Protein AF-A9ZPZ3-F1 (afdb_monomer_lite)

Structure (mmCIF, N/CA/C/O backbone):
data_AF-A9ZPZ3-F1
#
_entry.id   AF-A9ZPZ3-F1
#
loop_
_atom_site.group_PDB
_atom_site.id
_atom_site.type_symbol
_atom_site.label_atom_id
_atom_site.label_alt_id
_atom_site.label_comp_id
_atom_site.label_asym_id
_atom_site.label_entity_id
_atom_site.label_seq_id
_atom_site.pdbx_PDB_ins_code
_atom_site.Cartn_x
_atom_site.Cartn_y
_atom_site.Cartn_z
_atom_site.occupancy
_atom_site.B_iso_or_equiv
_atom_site.auth_seq_id
_atom_site.auth_comp_id
_atom_site.auth_asym_id
_atom_site.auth_atom_id
_atom_site.pdbx_PDB_model_num
ATOM 1 N N . ILE A 1 1 ? -13.870 0.183 -1.565 1.00 97.56 1 ILE A N 1
ATOM 2 C CA . ILE A 1 1 ? -14.066 -1.292 -1.521 1.00 97.56 1 ILE A CA 1
ATOM 3 C C . ILE A 1 1 ? -12.756 -2.084 -1.425 1.00 97.56 1 ILE A C 1
ATOM 5 O O . ILE A 1 1 ? -12.436 -2.480 -0.313 1.00 97.56 1 ILE A O 1
ATOM 9 N N . ILE A 1 2 ? -11.985 -2.316 -2.507 1.00 98.50 2 ILE A N 1
ATOM 10 C CA . ILE A 1 2 ? -10.788 -3.204 -2.475 1.00 98.50 2 ILE A CA 1
ATOM 11 C C . ILE A 1 2 ? -9.806 -2.801 -1.366 1.00 98.50 2 ILE A C 1
ATOM 13 O O . ILE A 1 2 ? -9.422 -3.634 -0.553 1.00 98.50 2 ILE A O 1
ATOM 17 N N . PHE A 1 3 ? -9.486 -1.509 -1.267 1.00 98.69 3 PHE A N 1
ATOM 18 C CA . PHE A 1 3 ? -8.629 -0.983 -0.203 1.00 98.69 3 PHE A CA 1
ATOM 19 C C . PHE A 1 3 ? -9.148 -1.323 1.205 1.00 98.69 3 PHE A C 1
ATOM 21 O O . PHE A 1 3 ? -8.392 -1.760 2.064 1.00 98.69 3 PHE A O 1
ATOM 28 N N . GLY A 1 4 ? -10.463 -1.228 1.424 1.00 98.62 4 GLY A N 1
ATOM 29 C CA . GLY A 1 4 ? -11.080 -1.619 2.690 1.00 98.62 4 GLY A CA 1
ATOM 30 C C . GLY A 1 4 ? -10.950 -3.113 2.987 1.00 98.62 4 GLY A C 1
ATOM 31 O O . GLY A 1 4 ? -10.736 -3.480 4.137 1.00 98.62 4 GLY A O 1
ATOM 32 N N . HIS A 1 5 ? -11.004 -3.985 1.974 1.00 98.75 5 HIS A N 1
ATOM 33 C CA . HIS A 1 5 ? -10.684 -5.404 2.172 1.00 98.75 5 HIS A CA 1
ATOM 34 C C . HIS A 1 5 ? -9.235 -5.601 2.623 1.00 98.75 5 HIS A C 1
ATOM 36 O O . HIS A 1 5 ? -9.007 -6.394 3.533 1.00 98.75 5 HIS A O 1
ATOM 42 N N . VAL A 1 6 ? -8.276 -4.866 2.053 1.00 98.69 6 VAL A N 1
ATOM 43 C CA . VAL A 1 6 ? -6.865 -4.924 2.475 1.00 98.69 6 VAL A CA 1
ATOM 44 C C . VAL A 1 6 ? -6.714 -4.481 3.930 1.00 98.69 6 VAL A C 1
ATOM 46 O O . VAL A 1 6 ? -6.133 -5.215 4.725 1.00 98.69 6 VAL A O 1
ATOM 49 N N . VAL A 1 7 ? -7.306 -3.342 4.307 1.00 98.75 7 VAL A N 1
ATOM 50 C CA . VAL A 1 7 ? -7.283 -2.838 5.692 1.00 98.75 7 VAL A CA 1
ATOM 51 C C . VAL A 1 7 ? -7.852 -3.876 6.660 1.00 98.75 7 VAL A C 1
ATOM 53 O O . VAL A 1 7 ? -7.199 -4.232 7.637 1.00 98.75 7 VAL A O 1
ATOM 56 N N . ARG A 1 8 ? -9.038 -4.423 6.372 1.00 98.69 8 ARG A N 1
ATOM 57 C CA . ARG A 1 8 ? -9.674 -5.434 7.232 1.00 98.69 8 ARG A CA 1
ATOM 58 C C . ARG A 1 8 ? -8.895 -6.744 7.296 1.00 98.69 8 ARG A C 1
ATOM 60 O O . ARG A 1 8 ? -8.927 -7.402 8.324 1.00 98.69 8 ARG A O 1
ATOM 67 N N . THR A 1 9 ? -8.202 -7.117 6.222 1.00 98.38 9 THR A N 1
ATOM 68 C CA . THR A 1 9 ? -7.380 -8.336 6.185 1.00 98.38 9 THR A CA 1
ATOM 69 C C . THR A 1 9 ? -6.110 -8.169 7.012 1.00 98.38 9 THR A C 1
ATOM 71 O O . THR A 1 9 ? -5.758 -9.070 7.765 1.00 98.38 9 THR A O 1
ATOM 74 N N . TYR A 1 10 ? -5.445 -7.014 6.925 1.00 98.69 10 TYR A N 1
ATOM 75 C CA . TYR A 1 10 ? -4.275 -6.720 7.755 1.00 98.69 10 TYR A CA 1
ATOM 76 C C . TYR A 1 10 ? -4.646 -6.674 9.248 1.00 98.69 10 TYR A C 1
ATOM 78 O O . TYR A 1 10 ? -3.943 -7.226 10.087 1.00 98.69 10 TYR A O 1
ATOM 86 N N . PHE A 1 11 ? -5.792 -6.070 9.576 1.00 98.62 11 PHE A N 1
ATOM 87 C CA . PHE A 1 11 ? -6.311 -5.950 10.942 1.00 98.62 11 PHE A CA 1
ATOM 88 C C . PHE A 1 11 ? -7.370 -7.011 11.282 1.00 98.62 11 PHE A C 1
ATOM 90 O O . PHE A 1 11 ? -8.333 -6.713 11.993 1.00 98.62 11 PHE A O 1
ATOM 97 N N . ALA A 1 12 ? -7.215 -8.238 10.772 1.00 98.31 12 ALA A N 1
ATOM 98 C CA . ALA A 1 12 ? -8.238 -9.282 10.868 1.00 98.31 12 ALA A CA 1
ATOM 99 C C . ALA A 1 12 ? -8.717 -9.527 12.306 1.00 98.31 12 ALA A C 1
ATOM 101 O O . ALA A 1 12 ? -9.921 -9.580 12.535 1.00 98.31 12 ALA A O 1
ATOM 102 N N . ASP A 1 13 ? -7.806 -9.585 13.281 1.00 98.12 13 ASP A N 1
ATOM 103 C CA . ASP A 1 13 ? -8.157 -9.827 14.687 1.00 98.12 13 ASP A CA 1
ATOM 104 C C . ASP A 1 13 ? -8.948 -8.666 15.311 1.00 98.12 13 ASP A C 1
ATOM 106 O O . ASP A 1 13 ? -9.874 -8.881 16.097 1.00 98.12 13 ASP A O 1
ATOM 110 N N . VAL A 1 14 ? -8.638 -7.424 14.923 1.00 98.56 14 VAL A N 1
ATOM 111 C CA . VAL A 1 14 ? -9.370 -6.234 15.384 1.00 98.56 14 VAL A CA 1
ATOM 112 C C . VAL A 1 14 ? -10.787 -6.249 14.818 1.00 98.56 14 VAL A C 1
ATOM 114 O O . VAL A 1 14 ? -11.752 -6.075 15.559 1.00 98.56 14 VAL A O 1
ATOM 117 N N . PHE A 1 15 ? -10.937 -6.526 13.521 1.00 98.56 15 PHE A N 1
ATOM 118 C CA . PHE A 1 15 ? -12.254 -6.641 12.891 1.00 98.56 15 PHE A CA 1
ATOM 119 C C . PHE A 1 15 ? -13.014 -7.903 13.321 1.00 98.56 15 PHE A C 1
ATOM 121 O O . PHE A 1 15 ? -14.239 -7.889 13.319 1.00 98.56 15 PHE A O 1
ATOM 128 N N . ALA A 1 16 ? -12.340 -8.968 13.752 1.00 98.38 16 ALA A N 1
ATOM 129 C CA . ALA A 1 16 ? -12.998 -10.129 14.345 1.00 98.38 16 ALA A CA 1
ATOM 130 C C . ALA A 1 16 ? -13.611 -9.796 15.714 1.00 98.38 16 ALA A C 1
ATOM 132 O O . ALA A 1 16 ? -14.688 -10.292 16.039 1.00 98.38 16 ALA A O 1
ATOM 133 N N . LYS A 1 17 ? -12.949 -8.942 16.507 1.00 98.50 17 LYS A N 1
ATOM 134 C CA . LYS A 1 17 ? -13.425 -8.542 17.838 1.00 98.50 17 LYS A CA 1
ATOM 135 C C . LYS A 1 17 ? -14.439 -7.390 17.804 1.00 98.50 17 LYS A C 1
ATOM 137 O O . LYS A 1 17 ? -15.404 -7.430 18.559 1.00 98.50 17 LYS A O 1
ATOM 142 N N . TYR A 1 18 ? -14.234 -6.388 16.948 1.00 98.50 18 TYR A N 1
ATOM 143 C CA . TYR A 1 18 ? -15.014 -5.137 16.935 1.00 98.50 18 TYR A CA 1
ATOM 144 C C . TYR A 1 18 ? -15.709 -4.848 15.595 1.00 98.50 18 TYR A C 1
ATOM 146 O O . TYR A 1 18 ? -16.215 -3.748 15.385 1.00 98.50 18 TYR A O 1
ATOM 154 N N . GLY A 1 19 ? -15.717 -5.798 14.657 1.00 97.50 19 GLY A N 1
ATOM 155 C CA . GLY A 1 19 ? -16.155 -5.566 13.277 1.00 97.50 19 GLY A CA 1
ATOM 156 C C . GLY A 1 19 ? -17.575 -5.028 13.153 1.00 97.50 19 GLY A C 1
ATOM 157 O O . GLY A 1 19 ? -17.782 -4.076 12.407 1.00 97.50 19 GLY A O 1
ATOM 158 N N . ASP A 1 20 ? -18.529 -5.580 13.903 1.00 97.88 20 ASP A N 1
ATOM 159 C CA . ASP A 1 20 ? -19.930 -5.143 13.850 1.00 97.88 20 ASP A CA 1
ATOM 160 C C . ASP A 1 20 ? -20.089 -3.677 14.280 1.00 97.88 20 ASP A C 1
ATOM 162 O O . ASP A 1 20 ? -20.787 -2.906 13.618 1.00 97.88 20 ASP A O 1
ATOM 166 N N . GLU A 1 21 ? -19.402 -3.273 15.351 1.00 98.00 21 GLU A N 1
ATOM 167 C CA . GLU A 1 21 ? -19.396 -1.897 15.854 1.00 98.00 21 GLU A CA 1
ATOM 168 C C . GLU A 1 21 ? -18.711 -0.946 14.865 1.00 98.00 21 GLU A C 1
ATOM 170 O O . GLU A 1 21 ? -19.291 0.068 14.471 1.00 98.00 21 GLU A O 1
ATOM 175 N N . LEU A 1 22 ? -17.518 -1.311 14.385 1.00 98.44 22 LEU A N 1
ATOM 176 C CA . LEU A 1 22 ? -16.758 -0.523 13.414 1.00 98.44 22 LEU A CA 1
ATOM 177 C C . LEU A 1 22 ? -17.532 -0.329 12.106 1.00 98.44 22 LEU A C 1
ATOM 179 O O . LEU A 1 22 ? -17.625 0.788 11.600 1.00 98.44 22 LEU A O 1
ATOM 183 N N . ILE A 1 23 ? -18.124 -1.392 11.557 1.00 97.31 23 ILE A N 1
ATOM 184 C CA . ILE A 1 23 ? -18.894 -1.333 10.308 1.00 97.31 23 ILE A CA 1
ATOM 185 C C . ILE A 1 23 ? -20.172 -0.515 10.503 1.00 97.31 23 ILE A C 1
ATOM 187 O O . ILE A 1 23 ? -20.483 0.315 9.648 1.00 97.31 23 ILE A O 1
ATOM 191 N N . SER A 1 24 ? -20.877 -0.689 11.625 1.00 97.44 24 SER A N 1
ATOM 192 C CA . SER A 1 24 ? -22.075 0.101 11.947 1.00 97.44 24 SER A CA 1
ATOM 193 C C . SER A 1 24 ? -21.763 1.592 12.093 1.00 97.44 24 SER A C 1
ATOM 195 O O . SER A 1 24 ? -22.576 2.432 11.711 1.00 97.44 24 SER A O 1
ATOM 197 N N . ALA A 1 25 ? -20.563 1.930 12.572 1.00 97.56 25 ALA A N 1
ATOM 198 C CA . ALA A 1 25 ? -20.053 3.297 12.644 1.00 97.56 25 ALA A CA 1
ATOM 199 C C . ALA A 1 25 ? -19.499 3.832 11.303 1.00 97.56 25 ALA A C 1
ATOM 201 O O . ALA A 1 25 ? -19.036 4.970 11.235 1.00 97.56 25 ALA A O 1
ATOM 202 N N . GLY A 1 26 ? -19.523 3.034 10.228 1.00 97.62 26 GLY A N 1
ATOM 203 C CA . GLY A 1 26 ? -18.962 3.392 8.920 1.00 97.62 26 GLY A CA 1
ATOM 204 C C . GLY A 1 26 ? -17.431 3.309 8.839 1.00 97.62 26 GLY A C 1
ATOM 205 O O . GLY A 1 26 ? -16.848 3.667 7.816 1.00 97.62 26 GLY A O 1
ATOM 206 N N . LEU A 1 27 ? -16.764 2.799 9.876 1.00 98.56 27 LEU A N 1
ATOM 207 C CA . LEU A 1 27 ? -15.309 2.646 9.995 1.00 98.56 27 LEU A CA 1
ATOM 208 C C . LEU A 1 27 ? -14.842 1.314 9.387 1.00 98.56 27 LEU A C 1
ATOM 210 O O . LEU A 1 27 ? -14.153 0.507 10.004 1.00 98.56 27 LEU A O 1
ATOM 214 N N . ASN A 1 28 ? -15.238 1.066 8.141 1.00 97.81 28 ASN A N 1
ATOM 215 C CA . ASN A 1 28 ? -15.010 -0.204 7.443 1.00 97.81 28 ASN A CA 1
ATOM 216 C C . ASN A 1 28 ? -13.633 -0.305 6.749 1.00 97.81 28 ASN A C 1
ATOM 218 O O . ASN A 1 28 ? -13.335 -1.329 6.135 1.00 97.81 28 ASN A O 1
ATOM 222 N N . GLY A 1 29 ? -12.810 0.746 6.811 1.00 98.44 29 GLY A N 1
ATOM 223 C CA . GLY A 1 29 ? -11.483 0.811 6.187 1.00 98.44 29 GLY A CA 1
ATOM 224 C C . GLY A 1 29 ? -11.464 1.238 4.721 1.00 98.44 29 GLY A C 1
ATOM 225 O O . GLY A 1 29 ? -10.387 1.403 4.158 1.00 98.44 29 GLY A O 1
ATOM 226 N N . GLU A 1 30 ? -12.612 1.471 4.081 1.00 98.62 30 GLU A N 1
ATOM 227 C CA . GLU A 1 30 ? -12.644 1.926 2.683 1.00 98.62 30 GLU A CA 1
ATOM 228 C C . GLU A 1 30 ? -12.106 3.345 2.490 1.00 98.62 30 GLU A C 1
ATOM 230 O O . GLU A 1 30 ? -11.581 3.643 1.422 1.00 98.62 30 GLU A O 1
ATOM 235 N N . ASN A 1 31 ? -12.172 4.169 3.538 1.00 98.50 31 ASN A N 1
ATOM 236 C CA . ASN A 1 31 ? -11.574 5.507 3.595 1.00 98.50 31 ASN A CA 1
ATOM 237 C C . ASN A 1 31 ? -10.192 5.509 4.282 1.00 98.50 31 ASN A C 1
ATOM 239 O O . ASN A 1 31 ? -9.655 6.569 4.592 1.00 98.50 31 ASN A O 1
ATOM 243 N N . GLY A 1 32 ? -9.627 4.324 4.526 1.00 98.56 32 GLY A N 1
ATOM 244 C CA . GLY A 1 32 ? -8.316 4.123 5.134 1.00 98.56 32 GLY A CA 1
ATOM 245 C C . GLY A 1 32 ? -8.275 4.133 6.660 1.00 98.56 32 GLY A C 1
ATOM 246 O O . GLY A 1 32 ? -9.236 4.492 7.346 1.00 98.56 32 GLY A O 1
ATOM 247 N N . LEU A 1 33 ? -7.135 3.683 7.190 1.00 98.75 33 LEU A N 1
ATOM 248 C CA . LEU A 1 33 ? -6.865 3.570 8.623 1.00 98.75 33 LEU A CA 1
ATOM 249 C C . LEU A 1 33 ? -6.933 4.932 9.317 1.00 98.75 33 LEU A C 1
ATOM 251 O O . LEU A 1 33 ? -7.445 5.005 10.428 1.00 98.75 33 LEU A O 1
ATOM 255 N N . GLY A 1 34 ? -6.502 6.015 8.659 1.00 98.25 34 GLY A N 1
ATOM 256 C CA . GLY A 1 34 ? -6.592 7.362 9.228 1.00 98.25 34 GLY A CA 1
ATOM 257 C C . GLY A 1 34 ? -8.036 7.745 9.569 1.00 98.25 34 GLY A C 1
ATOM 258 O O . GLY A 1 34 ? -8.305 8.216 10.672 1.00 98.25 34 GLY A O 1
ATOM 259 N N . SER A 1 35 ? -8.978 7.441 8.668 1.00 98.31 35 SER A N 1
ATOM 260 C CA . SER A 1 35 ? -10.409 7.677 8.896 1.00 98.31 35 SER A CA 1
ATOM 261 C C . SER A 1 35 ? -10.983 6.795 10.008 1.00 98.31 35 SER A C 1
ATOM 263 O O . SER A 1 35 ? -11.829 7.270 10.766 1.00 98.31 35 SER A O 1
ATOM 265 N N . ILE A 1 36 ? -10.520 5.542 10.136 1.00 98.62 36 ILE A N 1
ATOM 266 C CA . ILE A 1 36 ? -10.892 4.681 11.269 1.00 98.62 36 ILE A CA 1
ATOM 267 C C . ILE A 1 36 ? -10.435 5.336 12.573 1.00 98.62 36 ILE A C 1
ATOM 269 O O . ILE A 1 36 ? -11.269 5.596 13.435 1.00 98.62 36 ILE A O 1
ATOM 273 N N . LEU A 1 37 ? -9.139 5.640 12.694 1.00 98.25 37 LEU A N 1
ATOM 274 C CA . LEU A 1 37 ? -8.531 6.168 13.917 1.00 98.25 37 LEU A CA 1
ATOM 275 C C . LEU A 1 37 ? -9.151 7.501 14.354 1.00 98.25 37 LEU A C 1
ATOM 277 O O . LEU A 1 37 ? -9.400 7.697 15.540 1.00 98.25 37 LEU A O 1
ATOM 281 N N . GLU A 1 38 ? -9.453 8.398 13.414 1.00 97.94 38 GLU A N 1
ATOM 282 C CA . GLU A 1 38 ? -10.169 9.645 13.710 1.00 97.94 38 GLU A CA 1
ATOM 283 C C . GLU A 1 38 ? -11.603 9.380 14.198 1.00 97.94 38 GLU A C 1
ATOM 285 O O . GLU A 1 38 ? -12.088 10.033 15.128 1.00 97.94 38 GLU A O 1
ATOM 290 N N . GLY A 1 39 ? -12.280 8.404 13.587 1.00 98.06 39 GLY A N 1
ATOM 291 C CA . GLY A 1 39 ? -13.644 8.009 13.921 1.00 98.06 39 GLY A CA 1
ATOM 292 C C . GLY A 1 39 ? -13.798 7.378 15.304 1.00 98.06 39 GLY A C 1
ATOM 293 O O . GLY A 1 39 ? -14.865 7.523 15.903 1.00 98.06 39 GLY A O 1
ATOM 294 N N . LEU A 1 40 ? -12.746 6.750 15.844 1.00 98.06 40 LEU A N 1
ATOM 295 C CA . LEU A 1 40 ? -12.771 6.115 17.170 1.00 98.06 40 LEU A CA 1
ATOM 296 C C . LEU A 1 40 ? -13.091 7.098 18.301 1.00 98.06 40 LEU A C 1
ATOM 298 O O . LEU A 1 40 ? -13.697 6.699 19.288 1.00 98.06 40 LEU A O 1
ATOM 302 N N . ASN A 1 41 ? -12.796 8.391 18.134 1.00 96.44 41 ASN A N 1
ATOM 303 C CA . ASN A 1 41 ? -13.140 9.435 19.111 1.00 96.44 41 ASN A CA 1
ATOM 304 C C . ASN A 1 41 ? -14.655 9.585 19.355 1.00 96.44 41 ASN A C 1
ATOM 306 O O . ASN A 1 41 ? -15.068 10.320 20.250 1.00 96.44 41 ASN A O 1
ATOM 310 N N . LYS A 1 42 ? -15.489 8.951 18.523 1.00 95.62 42 LYS A N 1
ATOM 311 C CA . LYS A 1 42 ? -16.955 8.972 18.613 1.00 95.62 42 LYS A CA 1
ATOM 312 C C . LYS A 1 42 ? -17.538 7.687 19.213 1.00 95.62 42 LYS A C 1
ATOM 314 O O . LYS A 1 42 ? -18.759 7.590 19.293 1.00 95.62 42 LYS A O 1
ATOM 319 N N . LEU A 1 43 ? -16.699 6.717 19.583 1.00 96.62 43 LEU A N 1
ATOM 320 C CA . LEU A 1 43 ? -17.103 5.449 20.192 1.00 96.62 43 LEU A CA 1
ATOM 321 C C . LEU A 1 43 ? -16.735 5.438 21.677 1.00 96.62 43 LEU A C 1
ATOM 323 O O . LEU A 1 43 ? -15.652 5.888 22.053 1.00 96.62 43 LEU A O 1
ATOM 327 N N . ASP A 1 44 ? -17.606 4.876 22.514 1.00 96.81 44 ASP A N 1
ATOM 328 C CA . ASP A 1 44 ? -17.402 4.837 23.970 1.00 96.81 44 ASP A CA 1
ATOM 329 C C . ASP A 1 44 ? -16.162 4.010 24.367 1.00 96.81 44 ASP A C 1
ATOM 331 O O . ASP A 1 44 ? -15.483 4.320 25.345 1.00 96.81 44 ASP A O 1
ATOM 335 N N . ASN A 1 45 ? -15.833 2.977 23.588 1.00 97.25 45 ASN A N 1
ATOM 336 C CA . ASN A 1 45 ? -14.661 2.107 23.747 1.00 97.25 45 ASN A CA 1
ATOM 337 C C . ASN A 1 45 ? -13.516 2.458 22.770 1.00 97.25 45 ASN A C 1
ATOM 339 O O . ASN A 1 45 ? -12.625 1.635 22.542 1.00 97.25 45 ASN A O 1
ATOM 343 N N . GLY A 1 46 ? -13.512 3.668 22.196 1.00 97.88 46 GLY A N 1
ATOM 344 C CA . GLY A 1 46 ? -12.567 4.073 21.150 1.00 97.88 46 GLY A CA 1
ATOM 345 C C . GLY A 1 46 ? -11.090 3.884 21.514 1.00 97.88 46 GLY A C 1
ATOM 346 O O . GLY A 1 46 ? -10.316 3.406 20.688 1.00 97.88 46 GLY A O 1
ATOM 347 N N . GLU A 1 47 ? -10.700 4.178 22.758 1.00 98.31 47 GLU A N 1
ATOM 348 C CA . GLU A 1 47 ? -9.321 3.982 23.239 1.00 98.31 47 GLU A CA 1
ATOM 349 C C . GLU A 1 47 ? -8.914 2.498 23.304 1.00 98.31 47 GLU A C 1
ATOM 351 O O . GLU A 1 47 ? -7.777 2.154 22.981 1.00 98.31 47 GLU A O 1
ATOM 356 N N . GLU A 1 48 ? -9.838 1.596 23.659 1.00 98.31 48 GLU A N 1
ATOM 357 C CA . GLU A 1 48 ? -9.582 0.148 23.646 1.00 98.31 48 GLU A CA 1
ATOM 358 C C . GLU A 1 48 ? -9.344 -0.341 22.212 1.00 98.31 48 GLU A C 1
ATOM 360 O O . GLU A 1 48 ? -8.377 -1.058 21.939 1.00 98.31 48 GLU A O 1
ATOM 365 N N . ILE A 1 49 ? -10.203 0.082 21.281 1.00 98.44 49 ILE A N 1
ATOM 366 C CA . ILE A 1 49 ? -10.097 -0.291 19.867 1.00 98.44 49 ILE A CA 1
ATOM 367 C C . ILE A 1 49 ? -8.811 0.279 19.260 1.00 98.44 49 ILE A C 1
ATOM 369 O O . ILE A 1 49 ? -8.112 -0.412 18.517 1.00 98.44 49 ILE A O 1
ATOM 373 N N . LYS A 1 50 ? -8.458 1.521 19.600 1.00 98.38 50 LYS A N 1
ATOM 374 C CA . LYS A 1 50 ? -7.219 2.159 19.150 1.00 98.38 50 LYS A CA 1
ATOM 375 C C . LYS A 1 50 ? -5.994 1.369 19.605 1.00 98.38 50 LYS A C 1
ATOM 377 O O . LYS A 1 50 ? -5.139 1.059 18.777 1.00 98.38 50 LYS A O 1
ATOM 382 N N . ALA A 1 51 ? -5.948 0.967 20.875 1.00 98.44 51 ALA A N 1
ATOM 383 C CA . ALA A 1 51 ? -4.878 0.121 21.396 1.00 98.44 51 ALA A CA 1
ATOM 384 C C . ALA A 1 51 ? -4.807 -1.239 20.674 1.00 98.44 51 ALA A C 1
ATOM 386 O O . ALA A 1 51 ? -3.716 -1.761 20.441 1.00 98.44 51 ALA A O 1
ATOM 387 N N . ALA A 1 52 ? -5.948 -1.802 20.259 1.00 98.56 52 ALA A N 1
ATOM 388 C CA . ALA A 1 52 ? -5.974 -3.024 19.456 1.00 98.56 52 ALA A CA 1
ATOM 389 C C . ALA A 1 52 ? -5.353 -2.822 18.058 1.00 98.56 52 ALA A C 1
ATOM 391 O O . ALA A 1 52 ? -4.572 -3.666 17.615 1.00 98.56 52 ALA A O 1
ATOM 392 N N . PHE A 1 53 ? -5.628 -1.697 17.384 1.00 98.56 53 PHE A N 1
ATOM 393 C CA . PHE A 1 53 ? -4.970 -1.345 16.116 1.00 98.56 53 PHE A CA 1
ATOM 394 C C . PHE A 1 53 ? -3.459 -1.133 16.282 1.00 98.56 53 PHE A C 1
ATOM 396 O O . PHE A 1 53 ? -2.681 -1.640 15.474 1.00 98.56 53 PHE A O 1
ATOM 403 N N . GLU A 1 54 ? -3.029 -0.431 17.331 1.00 97.38 54 GLU A N 1
ATOM 404 C CA . GLU A 1 54 ? -1.606 -0.220 17.637 1.00 97.38 54 GLU A CA 1
ATOM 405 C C . GLU A 1 54 ? -0.886 -1.547 17.921 1.00 97.38 54 GLU A C 1
ATOM 407 O O . GLU A 1 54 ? 0.195 -1.799 17.384 1.00 97.38 54 GLU A O 1
ATOM 412 N N . SER A 1 55 ? -1.510 -2.444 18.691 1.00 97.88 55 SER A N 1
ATOM 413 C CA . SER A 1 55 ? -0.970 -3.782 18.947 1.00 97.88 55 SER A CA 1
ATOM 414 C C . SER A 1 55 ? -0.881 -4.620 17.672 1.00 97.88 55 SER A C 1
ATOM 416 O O . SER A 1 55 ? 0.086 -5.360 17.501 1.00 97.88 55 SER A O 1
ATOM 418 N N . ALA A 1 56 ? -1.861 -4.517 16.773 1.00 97.69 56 ALA A N 1
ATOM 419 C CA . ALA A 1 56 ? -1.838 -5.227 15.499 1.00 97.69 56 ALA A CA 1
ATOM 420 C C . ALA A 1 56 ? -0.755 -4.678 14.554 1.00 97.69 56 ALA A C 1
ATOM 422 O O . ALA A 1 56 ? -0.096 -5.454 13.868 1.00 97.69 56 ALA A O 1
ATOM 423 N N . LEU A 1 57 ? -0.503 -3.364 14.554 1.00 96.56 57 LEU A N 1
ATOM 424 C CA . LEU A 1 57 ? 0.634 -2.773 13.839 1.00 96.56 57 LEU A CA 1
ATOM 425 C C . LEU A 1 57 ? 1.977 -3.266 14.389 1.00 96.56 57 LEU A C 1
ATOM 427 O O . LEU A 1 57 ? 2.888 -3.527 13.611 1.00 96.56 57 LEU A O 1
ATOM 431 N N . ALA A 1 58 ? 2.101 -3.404 15.710 1.00 95.44 58 ALA A N 1
ATOM 432 C CA . ALA A 1 58 ? 3.326 -3.886 16.344 1.00 95.44 58 ALA A CA 1
ATOM 433 C C . ALA A 1 58 ? 3.553 -5.399 16.164 1.00 95.44 58 ALA A C 1
ATOM 435 O O . ALA A 1 58 ? 4.702 -5.839 16.146 1.00 95.44 58 ALA A O 1
ATOM 436 N N . GLY A 1 59 ? 2.478 -6.189 16.070 1.00 94.81 59 GLY A N 1
ATOM 437 C CA . GLY A 1 59 ? 2.533 -7.649 15.928 1.00 94.81 59 GLY A CA 1
ATOM 438 C C . GLY A 1 59 ? 2.466 -8.171 14.488 1.00 94.81 59 GLY A C 1
ATOM 439 O O . GLY A 1 59 ? 2.773 -9.339 14.259 1.00 94.81 59 GLY A O 1
ATOM 440 N N . GLY A 1 60 ? 2.039 -7.340 13.536 1.00 94.88 60 GLY A N 1
ATOM 441 C CA . GLY A 1 60 ? 1.934 -7.675 12.115 1.00 94.88 60 GLY A CA 1
ATOM 442 C C . GLY A 1 60 ? 3.244 -7.494 11.337 1.00 94.88 60 GLY A C 1
ATOM 443 O O . GLY A 1 60 ? 4.250 -7.054 11.897 1.00 94.88 60 GLY A O 1
ATOM 444 N N . PRO A 1 61 ? 3.256 -7.834 10.033 1.00 97.69 61 PRO A N 1
ATOM 445 C CA . PRO A 1 61 ? 4.395 -7.540 9.169 1.00 97.69 61 PRO A CA 1
ATOM 446 C C . PRO A 1 61 ? 4.571 -6.027 9.004 1.00 97.69 61 PRO A C 1
ATOM 448 O O . PRO A 1 61 ? 3.586 -5.295 8.949 1.00 97.69 61 PRO A O 1
ATOM 451 N N . ASP A 1 62 ? 5.811 -5.554 8.869 1.00 98.19 62 ASP A N 1
ATOM 452 C CA . ASP A 1 62 ? 6.061 -4.131 8.632 1.00 98.19 62 ASP A CA 1
ATOM 453 C C . ASP A 1 62 ? 5.329 -3.646 7.364 1.00 98.19 62 ASP A C 1
ATOM 455 O O . ASP A 1 62 ? 5.294 -4.321 6.332 1.00 98.19 62 ASP A O 1
ATOM 459 N N . LEU A 1 63 ? 4.736 -2.454 7.447 1.00 98.62 63 LEU A N 1
ATOM 460 C CA . LEU A 1 63 ? 4.067 -1.797 6.328 1.00 98.62 63 LEU A CA 1
ATOM 461 C C . LEU A 1 63 ? 4.991 -0.768 5.685 1.00 98.62 63 LEU A C 1
ATOM 463 O O . LEU A 1 63 ? 5.692 -0.032 6.379 1.00 98.62 63 LEU A O 1
ATOM 467 N N . ALA A 1 64 ? 4.901 -0.653 4.360 1.00 98.75 64 ALA A N 1
ATOM 468 C CA . ALA A 1 64 ? 5.496 0.466 3.647 1.00 98.75 64 ALA A CA 1
ATOM 469 C C . ALA A 1 64 ? 4.942 1.800 4.177 1.00 98.75 64 ALA A C 1
ATOM 471 O O . ALA A 1 64 ? 3.738 1.938 4.433 1.00 98.75 64 ALA A O 1
ATOM 472 N N . MET A 1 65 ? 5.823 2.782 4.327 1.00 98.62 65 MET A N 1
ATOM 473 C CA . MET A 1 65 ? 5.510 4.099 4.867 1.00 98.62 65 MET A CA 1
ATOM 474 C C . MET A 1 65 ? 5.331 5.122 3.749 1.00 98.62 65 MET A C 1
ATOM 476 O O . MET A 1 65 ? 6.114 5.183 2.805 1.00 98.62 65 MET A O 1
ATOM 480 N N . VAL A 1 66 ? 4.314 5.968 3.900 1.00 98.50 66 VAL A N 1
ATOM 481 C CA . VAL A 1 66 ? 4.137 7.200 3.117 1.00 98.50 66 VAL A CA 1
ATOM 482 C C . VAL A 1 66 ? 4.909 8.340 3.783 1.00 98.50 66 VAL A C 1
ATOM 484 O O . VAL A 1 66 ? 5.533 9.163 3.119 1.00 98.50 66 VAL A O 1
ATOM 487 N N . ASN A 1 67 ? 4.877 8.390 5.118 1.00 98.38 67 ASN A N 1
ATOM 488 C CA . ASN A 1 67 ? 5.663 9.322 5.917 1.00 98.38 67 ASN A CA 1
ATOM 489 C C . ASN A 1 67 ? 6.046 8.664 7.251 1.00 98.38 67 ASN A C 1
ATOM 491 O O . ASN A 1 67 ? 5.252 8.650 8.196 1.00 98.38 67 ASN A O 1
ATOM 495 N N . SER A 1 68 ? 7.266 8.129 7.315 1.00 97.38 68 SER A N 1
ATOM 496 C CA . SER A 1 68 ? 7.860 7.458 8.482 1.00 97.38 68 SER A CA 1
ATOM 497 C C . SER A 1 68 ? 7.837 8.353 9.730 1.00 97.38 68 SER A C 1
ATOM 499 O O . SER A 1 68 ? 7.320 7.951 10.772 1.00 97.38 68 SER A O 1
ATOM 501 N N . HIS A 1 69 ? 8.263 9.614 9.608 1.00 97.19 69 HIS A N 1
ATOM 502 C CA . HIS A 1 69 ? 8.317 10.584 10.713 1.00 97.19 69 HIS A CA 1
ATOM 503 C C . HIS A 1 69 ? 6.956 10.936 11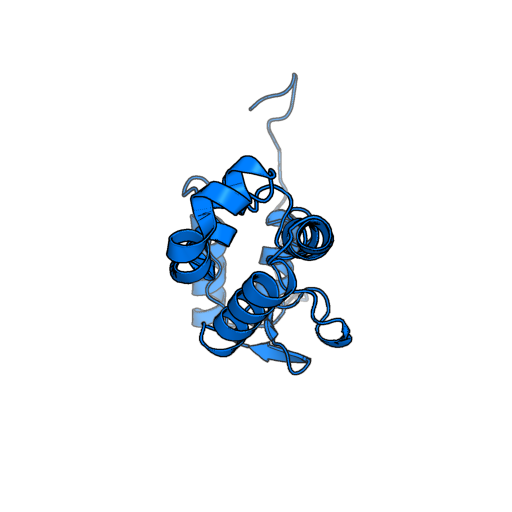.327 1.00 97.19 69 HIS A C 1
ATOM 505 O O . HIS A 1 69 ? 6.896 11.420 12.458 1.00 97.19 69 HIS A O 1
ATOM 511 N N . LYS A 1 70 ? 5.864 10.734 10.584 1.00 97.25 70 LYS A N 1
ATOM 512 C CA . LYS A 1 70 ? 4.489 10.968 11.050 1.00 97.25 70 LYS A CA 1
ATOM 513 C C . LYS A 1 70 ? 3.720 9.678 11.332 1.00 97.25 70 LYS A C 1
ATOM 515 O O . LYS A 1 70 ? 2.542 9.755 11.664 1.00 97.25 70 LYS A O 1
ATOM 520 N N . GLY A 1 71 ? 4.347 8.512 11.168 1.00 96.62 71 GLY A N 1
ATOM 521 C CA . GLY A 1 71 ? 3.674 7.220 11.301 1.00 96.62 71 GLY A CA 1
ATOM 522 C C . GLY A 1 71 ? 2.620 6.946 10.220 1.00 96.62 71 GLY A C 1
ATOM 523 O O . GLY A 1 71 ? 1.768 6.085 10.417 1.00 96.62 71 GLY A O 1
ATOM 524 N N . ILE A 1 72 ? 2.655 7.651 9.082 1.00 98.44 72 ILE A N 1
ATOM 525 C CA . ILE A 1 72 ? 1.683 7.461 7.996 1.00 98.44 72 ILE A CA 1
ATOM 526 C C . ILE A 1 72 ? 2.121 6.257 7.159 1.00 98.44 72 ILE A C 1
ATOM 528 O O . ILE A 1 72 ? 3.112 6.315 6.430 1.00 98.44 72 ILE A O 1
ATOM 532 N N . THR A 1 73 ? 1.375 5.163 7.280 1.00 98.62 73 THR A N 1
ATOM 533 C CA . THR A 1 73 ? 1.564 3.906 6.539 1.00 98.62 73 THR A CA 1
ATOM 534 C C . THR A 1 73 ? 0.800 3.905 5.211 1.00 98.62 73 THR A C 1
ATOM 536 O O . THR A 1 73 ? -0.138 4.678 5.024 1.00 98.62 73 THR A O 1
ATOM 539 N N . ASN A 1 74 ? 1.112 2.948 4.335 1.00 98.69 74 ASN A N 1
ATOM 540 C CA . ASN A 1 74 ? 0.382 2.646 3.096 1.00 98.69 74 ASN A CA 1
ATOM 541 C C . ASN A 1 74 ? -1.133 2.413 3.294 1.00 98.69 74 ASN A C 1
ATOM 543 O O . ASN A 1 74 ? -1.911 2.512 2.353 1.00 98.69 74 ASN A O 1
ATOM 547 N N . LEU A 1 75 ? -1.574 2.094 4.516 1.00 98.75 75 LEU A N 1
ATOM 548 C CA . LEU A 1 75 ? -2.984 1.839 4.819 1.00 98.75 75 LEU A CA 1
ATOM 549 C C . LEU A 1 75 ? -3.739 3.080 5.320 1.00 98.75 75 LEU A C 1
ATOM 551 O O . LEU A 1 75 ? -4.944 2.988 5.558 1.00 98.75 75 LEU A O 1
ATOM 555 N N . HIS A 1 76 ? -3.074 4.226 5.506 1.00 98.62 76 HIS A N 1
ATOM 556 C CA . HIS A 1 76 ? -3.689 5.410 6.118 1.00 98.62 76 HIS A CA 1
ATOM 557 C C . HIS A 1 76 ? -4.716 6.098 5.226 1.00 98.62 76 HIS A C 1
ATOM 559 O O . HIS A 1 76 ? -5.824 6.355 5.699 1.00 98.62 76 HIS A O 1
ATOM 565 N N . VAL A 1 77 ? -4.366 6.374 3.968 1.00 98.62 77 VAL A N 1
ATOM 566 C CA . VAL A 1 77 ? -5.234 7.065 3.010 1.00 98.62 77 VAL A CA 1
ATOM 567 C C . VAL A 1 77 ? -5.220 6.298 1.682 1.00 98.62 77 VAL A C 1
ATOM 569 O O . VAL A 1 77 ? -4.143 6.059 1.137 1.00 98.62 77 VAL A O 1
ATOM 572 N N . PRO A 1 78 ? -6.387 5.933 1.114 1.00 98.19 78 PRO A N 1
ATOM 573 C CA . PRO A 1 78 ? -6.454 5.113 -0.101 1.00 98.19 78 PRO A CA 1
ATOM 574 C C . PRO A 1 78 ? -5.769 5.714 -1.333 1.00 98.19 78 PRO A C 1
ATOM 576 O O . PRO A 1 78 ? -5.422 4.987 -2.257 1.00 98.19 78 PRO A O 1
ATOM 579 N N . SER A 1 79 ? -5.620 7.038 -1.370 1.00 98.00 79 SER A N 1
ATOM 580 C CA . SER A 1 79 ? -5.043 7.776 -2.494 1.00 98.00 79 SER A CA 1
ATOM 581 C C . SER A 1 79 ? -3.553 8.083 -2.348 1.00 98.00 79 SER A C 1
ATOM 583 O O . SER A 1 79 ? -2.993 8.679 -3.262 1.00 98.00 79 SER A O 1
ATOM 585 N N . ASP A 1 80 ? -2.913 7.738 -1.225 1.00 97.25 80 ASP A N 1
ATOM 586 C CA . ASP A 1 80 ? -1.502 8.089 -1.003 1.00 97.25 80 ASP A CA 1
ATOM 587 C C . ASP A 1 80 ? -0.551 7.258 -1.875 1.00 97.25 80 ASP A C 1
ATOM 589 O O . ASP A 1 80 ? 0.483 7.756 -2.318 1.00 97.25 80 ASP A O 1
ATOM 593 N N . VAL A 1 81 ? -0.901 5.998 -2.147 1.00 98.12 81 VAL A N 1
ATOM 594 C CA . VAL A 1 81 ? -0.084 5.074 -2.942 1.00 98.12 81 VAL A CA 1
ATOM 595 C C . VAL A 1 81 ? -0.867 4.645 -4.175 1.00 98.12 81 VAL A C 1
ATOM 597 O O . VAL A 1 81 ? -1.702 3.742 -4.134 1.00 98.12 81 VAL A O 1
ATOM 600 N N . ILE A 1 82 ? -0.596 5.328 -5.286 1.00 98.06 82 ILE A N 1
ATOM 601 C CA . ILE A 1 82 ? -1.237 5.087 -6.580 1.00 98.06 82 ILE A CA 1
ATOM 602 C C . ILE A 1 82 ? -0.292 4.259 -7.450 1.00 98.06 82 ILE A C 1
ATOM 604 O O . ILE A 1 82 ? 0.851 4.652 -7.678 1.00 98.06 82 ILE A O 1
ATOM 608 N N . ILE A 1 83 ? -0.779 3.107 -7.914 1.00 98.06 83 ILE A N 1
ATOM 609 C CA . ILE A 1 83 ? 0.013 2.026 -8.521 1.00 98.06 83 ILE A CA 1
ATOM 610 C C . ILE A 1 83 ? 0.927 2.463 -9.678 1.00 98.06 83 ILE A C 1
ATOM 612 O O . ILE A 1 83 ? 2.066 2.004 -9.768 1.00 98.06 83 ILE A O 1
ATOM 616 N N . ASP A 1 84 ? 0.456 3.357 -10.546 1.00 96.19 84 ASP A N 1
ATOM 617 C CA . ASP A 1 84 ? 1.182 3.835 -11.726 1.00 96.19 84 ASP A CA 1
ATOM 618 C C . ASP A 1 84 ? 2.354 4.760 -11.372 1.00 96.19 84 ASP A C 1
ATOM 620 O O . ASP A 1 84 ? 3.333 4.821 -12.114 1.00 96.19 84 ASP A O 1
ATOM 624 N N . ALA A 1 85 ? 2.299 5.420 -10.216 1.00 97.94 85 ALA A N 1
ATOM 625 C CA . ALA A 1 85 ? 3.395 6.209 -9.668 1.00 97.94 85 ALA A CA 1
ATOM 626 C C . ALA A 1 85 ? 4.285 5.390 -8.719 1.00 97.94 85 ALA A C 1
ATOM 628 O O . ALA A 1 85 ? 5.514 5.485 -8.773 1.00 97.94 85 ALA A O 1
ATOM 629 N N . SER A 1 86 ? 3.684 4.577 -7.850 1.00 98.31 86 SER A N 1
ATOM 630 C CA . SER A 1 86 ? 4.395 3.894 -6.768 1.00 98.31 86 SER A CA 1
ATOM 631 C C . SER A 1 86 ? 5.234 2.718 -7.255 1.00 98.31 86 SER A C 1
ATOM 633 O O . SER A 1 86 ? 6.359 2.545 -6.786 1.00 98.31 86 SER A O 1
ATOM 635 N N . MET A 1 87 ? 4.735 1.926 -8.209 1.00 98.81 87 MET A N 1
ATOM 636 C CA . MET A 1 87 ? 5.464 0.754 -8.700 1.00 98.81 87 MET A CA 1
ATOM 637 C C . MET A 1 87 ? 6.749 1.140 -9.448 1.00 98.81 87 MET A C 1
ATOM 639 O O . MET A 1 87 ? 7.795 0.582 -9.114 1.00 98.81 87 MET A O 1
ATOM 643 N N . PRO A 1 88 ? 6.756 2.119 -10.382 1.00 98.56 88 PRO A N 1
ATOM 644 C CA . PRO A 1 88 ? 8.004 2.567 -11.000 1.00 98.56 88 PRO A CA 1
ATOM 645 C C . PRO A 1 88 ? 8.992 3.177 -10.001 1.00 98.56 88 PRO A C 1
ATOM 647 O O . PRO A 1 88 ? 10.197 2.973 -10.140 1.00 98.56 88 PRO A O 1
ATOM 650 N N . ALA A 1 89 ? 8.503 3.905 -8.989 1.00 98.56 89 ALA A N 1
ATOM 651 C CA . ALA A 1 89 ? 9.356 4.461 -7.941 1.00 98.56 89 ALA A CA 1
ATOM 652 C C . ALA A 1 89 ? 10.055 3.354 -7.136 1.00 98.56 89 ALA A C 1
ATOM 654 O O . ALA A 1 89 ? 11.268 3.412 -6.961 1.00 98.56 89 ALA A O 1
ATOM 655 N N . MET A 1 90 ? 9.314 2.324 -6.718 1.00 98.75 90 MET A N 1
ATOM 656 C CA . MET A 1 90 ? 9.860 1.164 -6.008 1.00 98.75 90 MET A CA 1
ATOM 657 C C . MET A 1 90 ? 10.875 0.392 -6.864 1.00 98.75 90 MET A C 1
ATOM 659 O O . MET A 1 90 ? 11.982 0.122 -6.405 1.00 98.75 90 MET A O 1
ATOM 663 N N . ILE A 1 91 ? 10.553 0.113 -8.134 1.00 98.69 91 ILE A N 1
ATOM 664 C CA . ILE A 1 91 ? 11.462 -0.594 -9.056 1.00 98.69 91 ILE A CA 1
ATOM 665 C C . ILE A 1 91 ? 12.767 0.187 -9.246 1.00 98.69 91 ILE A C 1
ATOM 667 O O . ILE A 1 91 ? 13.849 -0.397 -9.222 1.00 98.69 91 ILE A O 1
ATOM 671 N N . ARG A 1 92 ? 12.683 1.513 -9.412 1.00 98.38 92 ARG A N 1
ATOM 672 C CA . ARG A 1 92 ? 13.861 2.378 -9.555 1.00 98.38 92 ARG A CA 1
ATOM 673 C C . ARG A 1 92 ? 14.731 2.378 -8.297 1.00 98.38 92 ARG A C 1
ATOM 675 O O . ARG A 1 92 ? 15.953 2.430 -8.413 1.00 98.38 92 ARG A O 1
ATOM 682 N N . THR A 1 93 ? 14.117 2.333 -7.121 1.00 98.06 93 THR A N 1
ATOM 683 C CA . THR A 1 93 ? 14.798 2.297 -5.820 1.00 98.06 93 THR A CA 1
ATOM 684 C C . THR A 1 93 ? 15.134 0.855 -5.438 1.00 98.06 93 THR A C 1
ATOM 686 O O . THR A 1 93 ? 14.777 0.378 -4.370 1.00 98.06 93 THR A O 1
ATOM 689 N N . SER A 1 94 ? 15.785 0.123 -6.343 1.00 96.94 94 SER A N 1
ATOM 690 C CA . SER A 1 94 ? 16.283 -1.242 -6.102 1.00 96.94 94 SER A CA 1
ATOM 691 C C . SER A 1 94 ? 15.225 -2.282 -5.699 1.00 96.94 94 SER A C 1
ATOM 693 O O . SER A 1 94 ? 15.572 -3.321 -5.151 1.00 96.94 94 SER A O 1
ATOM 695 N N . GLY A 1 95 ? 13.942 -2.040 -5.975 1.00 97.88 95 GLY A N 1
ATOM 696 C CA . GLY A 1 95 ? 12.861 -2.915 -5.516 1.00 97.88 95 GLY A CA 1
ATOM 697 C C . GLY A 1 95 ? 12.401 -2.644 -4.077 1.00 97.88 95 GLY A C 1
ATOM 698 O O . GLY A 1 95 ? 11.639 -3.436 -3.519 1.00 97.88 95 GLY A O 1
ATOM 699 N N . HIS A 1 96 ? 12.850 -1.543 -3.472 1.00 98.75 96 HIS A N 1
ATOM 700 C CA . HIS A 1 96 ? 12.602 -1.220 -2.074 1.00 98.75 96 HIS A CA 1
ATOM 701 C C . HIS A 1 96 ? 11.472 -0.203 -1.869 1.00 98.75 96 HIS A C 1
ATOM 703 O O . HIS A 1 96 ? 11.211 0.683 -2.689 1.00 98.75 96 HIS A O 1
ATOM 709 N N . MET A 1 97 ? 10.834 -0.295 -0.704 1.00 98.81 97 MET A N 1
ATOM 710 C CA . MET A 1 97 ? 9.995 0.754 -0.122 1.00 98.81 97 MET A CA 1
ATOM 711 C C . MET A 1 97 ? 10.544 1.171 1.246 1.00 98.81 97 MET A C 1
ATOM 713 O O . MET A 1 97 ? 11.418 0.512 1.800 1.00 98.81 97 MET A O 1
ATOM 717 N N . TRP A 1 98 ? 10.029 2.270 1.794 1.00 98.69 98 TRP A N 1
ATOM 718 C CA . TRP A 1 98 ? 10.479 2.812 3.076 1.00 98.69 98 TRP A CA 1
ATOM 719 C C . TRP A 1 98 ? 9.766 2.141 4.249 1.00 98.69 98 TRP A C 1
ATOM 721 O O . TRP A 1 98 ? 8.536 2.041 4.249 1.00 98.69 98 TRP A O 1
ATOM 731 N N . ASN A 1 99 ? 10.519 1.712 5.258 1.00 98.50 99 ASN A N 1
ATOM 732 C CA . ASN A 1 99 ? 9.990 1.149 6.499 1.00 98.50 99 ASN A CA 1
ATOM 733 C C . ASN A 1 99 ? 9.797 2.228 7.590 1.00 98.50 99 ASN A C 1
ATOM 735 O O . ASN A 1 99 ? 10.044 3.420 7.387 1.00 98.50 99 ASN A O 1
ATOM 739 N N . LYS A 1 100 ? 9.345 1.818 8.782 1.00 97.38 100 LYS A N 1
ATOM 740 C CA . LYS A 1 100 ? 9.098 2.722 9.926 1.00 97.38 100 LYS A CA 1
ATOM 741 C C . LYS A 1 100 ? 10.346 3.432 10.471 1.00 97.38 100 LYS A C 1
ATOM 743 O O . LYS A 1 100 ? 10.197 4.430 11.169 1.00 97.38 100 LYS A O 1
ATOM 748 N N . ASN A 1 101 ? 11.541 2.931 10.160 1.00 97.75 101 ASN A N 1
ATOM 749 C CA . ASN A 1 101 ? 12.821 3.498 10.587 1.00 97.75 101 ASN A CA 1
ATOM 750 C C . ASN A 1 101 ? 13.410 4.477 9.560 1.00 97.75 101 ASN A C 1
ATOM 752 O O . ASN A 1 101 ? 14.526 4.943 9.762 1.00 97.75 101 ASN A O 1
ATOM 756 N N . ASP A 1 102 ? 12.667 4.802 8.496 1.00 98.00 102 ASP A N 1
ATOM 757 C CA . ASP A 1 102 ? 13.157 5.616 7.377 1.00 98.00 102 ASP A CA 1
ATOM 758 C C . ASP A 1 102 ? 14.289 4.931 6.589 1.00 98.00 102 ASP A C 1
ATOM 760 O O . ASP A 1 102 ? 15.211 5.572 6.091 1.00 98.00 102 ASP A O 1
ATOM 764 N N . GLU A 1 103 ? 14.212 3.603 6.473 1.00 98.50 103 GLU A N 1
ATOM 765 C CA . GLU A 1 103 ? 15.178 2.774 5.751 1.00 98.50 103 GLU A CA 1
ATOM 766 C C . GLU A 1 103 ? 14.509 2.077 4.558 1.00 98.50 103 GLU A C 1
ATOM 768 O O . GLU A 1 103 ? 13.325 1.728 4.602 1.00 98.50 103 GLU A O 1
ATOM 773 N N . GLU A 1 104 ? 15.280 1.854 3.494 1.00 98.44 104 GLU A N 1
ATOM 774 C CA . GLU A 1 104 ? 14.862 1.037 2.356 1.00 98.44 104 GLU A CA 1
ATOM 775 C C . GLU A 1 104 ? 14.767 -0.445 2.744 1.00 98.44 104 GLU A C 1
ATOM 777 O O . GLU A 1 104 ? 15.647 -0.987 3.416 1.00 98.44 104 GLU A O 1
ATOM 782 N N . GLN A 1 105 ? 13.708 -1.113 2.294 1.00 98.69 105 GLN A N 1
ATOM 783 C CA . GLN A 1 105 ? 13.458 -2.523 2.564 1.00 98.69 105 GLN A CA 1
ATOM 784 C C . GLN A 1 105 ? 12.731 -3.191 1.392 1.00 98.69 105 GLN A C 1
ATOM 786 O O . GLN A 1 105 ? 11.859 -2.585 0.763 1.00 98.69 105 GLN A O 1
ATOM 791 N N . ASP A 1 106 ? 13.060 -4.459 1.131 1.00 98.62 106 ASP A N 1
ATOM 792 C CA . ASP A 1 106 ? 12.315 -5.313 0.202 1.00 98.62 106 ASP A CA 1
ATOM 793 C C . ASP A 1 106 ? 10.819 -5.329 0.538 1.00 98.62 106 ASP A C 1
ATOM 795 O O . ASP A 1 106 ? 10.419 -5.361 1.706 1.00 98.62 106 ASP A O 1
ATOM 799 N N . THR A 1 107 ? 9.982 -5.351 -0.498 1.00 98.62 107 THR A N 1
ATOM 800 C CA . THR A 1 107 ? 8.526 -5.298 -0.344 1.00 98.62 107 THR A CA 1
ATOM 801 C C . THR A 1 107 ? 7.815 -6.440 -1.059 1.00 98.62 107 THR A C 1
ATOM 803 O O . THR A 1 107 ? 8.213 -6.888 -2.137 1.00 98.62 107 THR A O 1
ATOM 806 N N . LEU A 1 108 ? 6.694 -6.873 -0.481 1.00 98.69 108 LEU A N 1
ATOM 807 C CA . LEU A 1 108 ? 5.682 -7.644 -1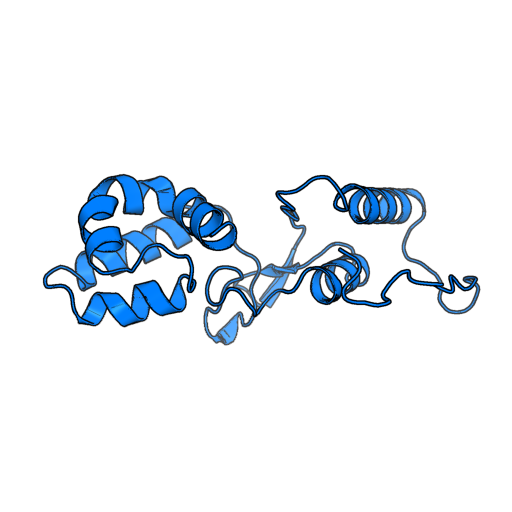.191 1.00 98.69 108 LEU A CA 1
ATOM 808 C C . LEU A 1 108 ? 4.653 -6.669 -1.779 1.00 98.69 108 LEU A C 1
ATOM 810 O O . LEU A 1 108 ? 3.721 -6.242 -1.096 1.00 98.69 108 LEU A O 1
ATOM 814 N N . ALA A 1 109 ? 4.811 -6.324 -3.057 1.00 98.62 109 ALA A N 1
ATOM 815 C CA . ALA A 1 109 ? 3.888 -5.437 -3.761 1.00 98.62 109 ALA A CA 1
ATOM 816 C C . ALA A 1 109 ? 2.583 -6.168 -4.137 1.00 98.62 109 ALA A C 1
ATOM 818 O O . ALA A 1 109 ? 2.483 -6.808 -5.183 1.00 98.62 109 ALA A O 1
ATOM 819 N N . VAL A 1 110 ? 1.573 -6.087 -3.268 1.00 98.56 110 VAL A N 1
ATOM 820 C CA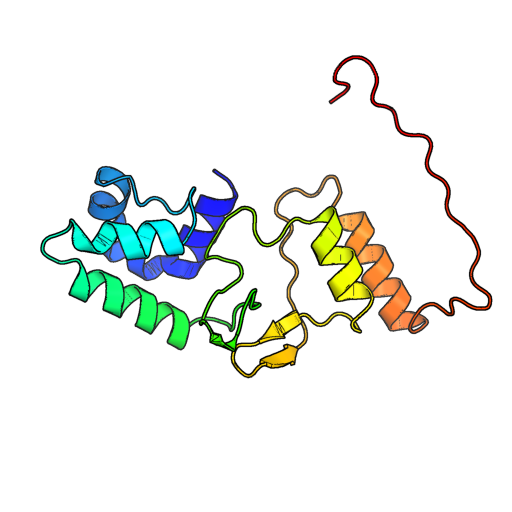 . VAL A 1 110 ? 0.276 -6.751 -3.472 1.00 98.56 110 VAL A CA 1
ATOM 821 C C . VAL A 1 110 ? -0.587 -5.966 -4.464 1.00 98.56 110 VAL A C 1
ATOM 823 O O . VAL A 1 110 ? -1.062 -4.874 -4.155 1.00 98.56 110 VAL A O 1
ATOM 826 N N . ILE A 1 111 ? -0.850 -6.558 -5.631 1.00 98.69 111 ILE A N 1
ATOM 827 C CA . ILE A 1 111 ? -1.784 -6.045 -6.643 1.00 98.69 111 ILE A CA 1
ATOM 828 C C . ILE A 1 111 ? -2.925 -7.068 -6.777 1.00 98.69 111 ILE A C 1
ATOM 830 O O . ILE A 1 111 ? -2.691 -8.149 -7.316 1.00 98.69 111 ILE A O 1
ATOM 834 N N . PRO A 1 112 ? -4.136 -6.784 -6.254 1.00 98.25 112 PRO A N 1
ATOM 835 C CA . PRO A 1 112 ? -5.192 -7.795 -6.160 1.00 98.25 112 PRO A CA 1
ATOM 836 C C . PRO A 1 112 ? -5.716 -8.306 -7.505 1.00 98.25 112 PRO A C 1
ATOM 838 O O . PRO A 1 112 ? -5.978 -9.498 -7.641 1.00 98.25 112 PRO A O 1
ATOM 841 N N . ASP A 1 113 ? -5.900 -7.410 -8.477 1.00 98.31 113 ASP A N 1
ATOM 842 C CA . ASP A 1 113 ? -6.350 -7.784 -9.817 1.00 98.31 113 ASP A CA 1
ATOM 843 C C . ASP A 1 113 ? -5.161 -8.137 -10.716 1.00 98.31 113 ASP A C 1
ATOM 845 O O . ASP A 1 113 ? -4.160 -7.420 -10.771 1.00 98.31 113 ASP A O 1
ATOM 849 N N . SER A 1 114 ? -5.276 -9.243 -11.448 1.00 97.75 114 SER A N 1
ATOM 850 C CA . SER A 1 114 ? -4.173 -9.793 -12.234 1.00 97.75 114 SER A CA 1
ATOM 851 C C . SER A 1 114 ? -4.030 -9.200 -13.635 1.00 97.75 114 SER A C 1
ATOM 853 O O . SER A 1 114 ? -3.053 -9.530 -14.306 1.00 97.75 114 SER A O 1
ATOM 855 N N . SER A 1 115 ? -4.960 -8.358 -14.103 1.00 98.31 115 SER A N 1
ATOM 856 C CA . SER A 1 115 ? -4.986 -7.891 -15.501 1.00 98.31 115 SER A CA 1
ATOM 857 C C . SER A 1 115 ? -3.702 -7.161 -15.895 1.00 98.31 115 SER A C 1
ATOM 859 O O . SER A 1 115 ? -3.204 -7.344 -17.002 1.00 98.31 115 SER A O 1
ATOM 861 N N . TYR A 1 116 ? -3.134 -6.382 -14.966 1.00 97.88 116 TYR A N 1
ATOM 862 C CA . TYR A 1 116 ? -1.932 -5.571 -15.206 1.00 97.88 116 TYR A CA 1
ATOM 863 C C . TYR A 1 116 ? -0.756 -5.906 -14.278 1.00 97.88 116 TYR A C 1
ATOM 865 O O . TYR A 1 116 ? 0.368 -5.477 -14.536 1.00 97.88 116 TYR A O 1
ATOM 873 N N . ALA A 1 117 ? -0.975 -6.704 -13.226 1.00 98.44 117 ALA A N 1
ATOM 874 C CA . ALA A 1 117 ? 0.049 -7.023 -12.227 1.00 98.44 117 ALA A CA 1
ATOM 875 C C . ALA A 1 117 ? 1.310 -7.665 -12.836 1.00 98.44 117 ALA A C 1
ATOM 877 O O . ALA A 1 117 ? 2.431 -7.350 -12.433 1.00 98.44 117 ALA A O 1
ATOM 878 N N . GLY A 1 118 ? 1.132 -8.522 -13.848 1.00 98.56 118 GLY A N 1
ATOM 879 C CA . GLY A 1 118 ? 2.231 -9.238 -14.502 1.00 98.56 118 GLY A CA 1
ATOM 880 C C . GLY A 1 118 ? 3.259 -8.331 -15.186 1.00 98.56 118 GLY A C 1
ATOM 881 O O . GLY A 1 118 ? 4.422 -8.712 -15.281 1.00 98.56 118 GLY A O 1
ATOM 882 N N . VAL A 1 119 ? 2.872 -7.118 -15.605 1.00 98.62 119 VAL A N 1
ATOM 883 C CA . VAL A 1 119 ? 3.800 -6.156 -16.228 1.00 98.62 119 VAL A CA 1
ATOM 884 C C . VAL A 1 119 ? 4.893 -5.751 -15.242 1.00 98.62 119 VAL A C 1
ATOM 886 O O . VAL A 1 119 ? 6.069 -5.749 -15.591 1.00 98.62 119 VAL A O 1
ATOM 889 N N . TYR A 1 120 ? 4.527 -5.459 -13.993 1.00 98.75 120 TYR A N 1
ATOM 890 C CA . TYR A 1 120 ? 5.498 -5.076 -12.971 1.00 98.75 120 TYR A CA 1
ATOM 891 C C . TYR A 1 120 ? 6.371 -6.251 -12.544 1.00 98.75 120 TYR A C 1
ATOM 893 O O . TYR A 1 120 ? 7.579 -6.083 -12.396 1.00 98.75 120 TYR A O 1
ATOM 901 N N . GLN A 1 121 ? 5.776 -7.437 -12.387 1.00 98.75 121 GLN A N 1
ATOM 902 C CA . GLN A 1 121 ? 6.518 -8.642 -12.022 1.00 98.75 121 GLN A CA 1
ATOM 903 C C . GLN A 1 121 ? 7.621 -8.952 -13.043 1.00 98.75 121 GLN A C 1
ATOM 905 O O . GLN A 1 121 ? 8.753 -9.207 -12.643 1.00 98.75 121 GLN A O 1
ATOM 910 N N . ALA A 1 122 ? 7.320 -8.844 -14.341 1.00 98.75 122 ALA A N 1
ATOM 911 C CA . ALA A 1 122 ? 8.299 -9.068 -15.401 1.00 98.75 122 ALA A CA 1
ATOM 912 C C . ALA A 1 122 ? 9.485 -8.090 -15.321 1.00 98.75 122 ALA A C 1
ATOM 914 O O . ALA A 1 122 ? 10.631 -8.502 -15.470 1.00 98.75 122 ALA A O 1
ATOM 915 N N . VAL A 1 123 ? 9.233 -6.806 -15.034 1.00 98.75 123 VAL A N 1
ATOM 916 C CA . VAL A 1 123 ? 10.307 -5.806 -14.876 1.00 98.75 123 VAL A CA 1
ATOM 917 C C . VAL A 1 123 ? 11.134 -6.066 -13.612 1.00 98.75 123 VAL A C 1
ATOM 919 O O . VAL A 1 123 ? 12.348 -5.896 -13.625 1.00 98.75 123 VAL A O 1
ATOM 922 N N . ILE A 1 124 ? 10.502 -6.497 -12.518 1.00 98.75 124 ILE A N 1
ATOM 923 C CA . ILE A 1 124 ? 11.208 -6.856 -11.278 1.00 98.75 124 ILE A CA 1
ATOM 924 C C . ILE A 1 124 ? 12.137 -8.053 -11.513 1.00 98.75 124 ILE A C 1
ATOM 926 O O . ILE A 1 124 ? 13.272 -8.045 -11.040 1.00 98.75 124 ILE A O 1
ATOM 930 N N . GLU A 1 125 ? 11.665 -9.079 -12.219 1.00 98.81 125 GLU A N 1
ATOM 931 C CA . GLU A 1 125 ? 12.459 -10.264 -12.561 1.00 98.81 125 GLU A CA 1
ATOM 932 C C . GLU A 1 125 ? 13.635 -9.914 -13.477 1.00 98.81 125 GLU A C 1
ATOM 934 O O . GLU A 1 125 ? 14.760 -10.316 -13.184 1.00 98.81 125 GLU A O 1
ATOM 939 N N . ASP A 1 126 ? 13.406 -9.086 -14.499 1.00 98.81 126 ASP A N 1
ATOM 940 C CA . ASP A 1 126 ? 14.459 -8.595 -15.395 1.00 98.81 126 ASP A CA 1
ATOM 941 C C . ASP A 1 126 ? 15.537 -7.806 -14.639 1.00 98.81 126 ASP A C 1
ATOM 943 O O . ASP A 1 126 ? 16.720 -8.116 -14.752 1.00 98.81 126 ASP A O 1
ATOM 947 N N . CYS A 1 127 ? 15.151 -6.857 -13.780 1.00 98.62 127 CYS A N 1
ATOM 948 C CA . CYS A 1 127 ? 16.105 -6.098 -12.964 1.00 98.62 127 CYS A CA 1
ATOM 949 C C . CYS A 1 127 ? 16.897 -6.987 -11.990 1.00 98.62 127 CYS A C 1
ATOM 951 O O . CYS A 1 127 ? 18.053 -6.688 -11.684 1.00 98.62 127 CYS A O 1
ATOM 953 N N . LYS A 1 128 ? 16.302 -8.074 -11.482 1.00 98.12 128 LYS A N 1
ATOM 954 C CA . LYS A 1 128 ? 17.004 -9.042 -10.622 1.00 98.12 128 LYS A CA 1
ATOM 955 C C . LYS A 1 128 ? 18.031 -9.864 -11.399 1.00 98.12 128 LYS A C 1
ATOM 957 O O . LYS A 1 128 ? 19.078 -10.184 -10.841 1.00 98.12 128 LYS A O 1
ATOM 962 N N . GLU A 1 129 ? 17.735 -10.213 -12.647 1.00 98.69 129 GLU A N 1
ATOM 963 C CA . GLU A 1 129 ? 18.626 -10.995 -13.510 1.00 98.69 129 GLU A CA 1
ATOM 964 C C . GLU A 1 129 ? 19.737 -10.135 -14.132 1.00 98.69 129 GLU A C 1
ATOM 966 O O . GLU A 1 129 ? 20.906 -10.520 -14.112 1.00 98.69 129 GLU A O 1
ATOM 971 N N . ASN A 1 130 ? 19.383 -8.954 -14.642 1.00 98.56 130 ASN A N 1
ATOM 972 C CA . ASN A 1 130 ? 20.237 -8.123 -15.494 1.00 98.56 130 ASN A CA 1
ATOM 973 C C . ASN A 1 130 ? 20.773 -6.857 -14.802 1.00 98.56 130 ASN A C 1
ATOM 975 O O . ASN A 1 130 ? 21.642 -6.175 -15.349 1.00 98.56 130 ASN A O 1
ATOM 979 N N . GLY A 1 131 ? 20.309 -6.556 -13.588 1.00 98.31 131 GLY A N 1
ATOM 980 C CA . GLY A 1 131 ? 20.638 -5.329 -12.867 1.00 98.31 131 GLY A CA 1
ATOM 981 C C . GLY A 1 131 ? 19.770 -4.136 -13.282 1.00 98.31 131 GLY A C 1
ATOM 982 O O . GLY A 1 131 ? 18.851 -4.246 -14.089 1.00 98.31 131 GLY A O 1
ATOM 983 N N . ALA A 1 132 ? 20.048 -2.971 -12.694 1.00 98.44 132 ALA A N 1
ATOM 984 C CA . ALA A 1 132 ? 19.298 -1.751 -12.982 1.00 98.44 132 ALA A CA 1
ATOM 985 C C . ALA A 1 132 ? 19.512 -1.268 -14.428 1.00 98.44 132 ALA A C 1
ATOM 987 O O . ALA A 1 132 ? 20.610 -1.376 -14.976 1.00 98.44 132 ALA A O 1
ATOM 988 N N . PHE A 1 133 ? 18.481 -0.651 -15.013 1.00 98.31 133 PHE A N 1
ATOM 989 C CA . PHE A 1 133 ? 18.594 0.011 -16.313 1.00 98.31 133 PHE A CA 1
ATOM 990 C C . PHE A 1 133 ? 19.684 1.090 -16.314 1.00 98.31 133 PHE A C 1
ATOM 992 O O . PHE A 1 133 ? 19.805 1.862 -15.362 1.00 98.31 133 PHE A O 1
ATOM 999 N N . ASP A 1 134 ? 20.415 1.193 -17.427 1.00 98.44 134 ASP A N 1
ATOM 1000 C CA . ASP A 1 134 ? 21.375 2.266 -17.692 1.00 98.44 134 ASP A CA 1
ATOM 1001 C C . ASP A 1 134 ? 20.730 3.366 -18.560 1.00 98.44 134 ASP A C 1
ATOM 1003 O O . ASP A 1 134 ? 20.538 3.175 -19.767 1.00 98.44 134 ASP A O 1
ATOM 1007 N N . PRO A 1 135 ? 20.432 4.553 -17.994 1.00 98.12 135 PRO A N 1
ATOM 1008 C CA . PRO A 1 135 ? 19.807 5.643 -18.739 1.00 98.12 135 PRO A CA 1
ATOM 1009 C C . PRO A 1 135 ? 20.663 6.206 -19.879 1.00 98.12 135 PRO A C 1
ATOM 1011 O O . PRO A 1 135 ? 20.138 6.914 -20.735 1.00 98.12 135 PRO A O 1
ATOM 1014 N N . THR A 1 136 ? 21.975 5.947 -19.892 1.00 98.50 136 THR A N 1
ATOM 1015 C CA . THR A 1 136 ? 22.887 6.469 -20.922 1.00 98.50 136 THR A CA 1
ATOM 1016 C C . THR A 1 136 ? 22.870 5.641 -22.205 1.00 98.50 136 THR A C 1
ATOM 1018 O O . THR A 1 136 ? 23.286 6.136 -23.254 1.00 98.50 136 THR A O 1
ATOM 1021 N N . THR A 1 137 ? 22.364 4.405 -22.137 1.00 98.38 137 THR A N 1
ATOM 1022 C CA . THR A 1 137 ? 22.372 3.442 -23.248 1.00 98.38 137 THR A CA 1
ATOM 1023 C C . THR A 1 137 ? 21.009 2.819 -23.547 1.00 98.38 137 THR A C 1
ATOM 1025 O O . THR A 1 137 ? 20.832 2.265 -24.634 1.00 98.38 137 THR A O 1
ATOM 1028 N N . MET A 1 138 ? 20.034 2.912 -22.635 1.00 98.25 138 MET A N 1
ATOM 1029 C CA . MET A 1 138 ? 18.708 2.326 -22.839 1.00 98.25 138 MET A CA 1
ATOM 1030 C C . MET A 1 138 ? 17.965 2.932 -24.040 1.00 98.25 138 MET A C 1
ATOM 1032 O O . MET A 1 138 ? 18.117 4.105 -24.384 1.00 98.25 138 MET A O 1
ATOM 1036 N N . GLY A 1 139 ? 17.120 2.114 -24.672 1.00 98.62 139 GLY A N 1
ATOM 1037 C CA . GLY A 1 139 ? 16.203 2.565 -25.717 1.00 98.62 139 GLY A CA 1
ATOM 1038 C C . GLY A 1 139 ? 15.030 3.394 -25.175 1.00 98.62 139 GLY A C 1
ATOM 1039 O O . GLY A 1 139 ? 15.031 3.871 -24.043 1.00 98.62 139 GLY A O 1
ATOM 1040 N N . THR A 1 140 ? 13.985 3.541 -25.990 1.00 98.19 140 THR A N 1
ATOM 1041 C CA . THR A 1 140 ? 12.741 4.226 -25.606 1.00 98.19 140 THR A CA 1
ATOM 1042 C C . THR A 1 140 ? 11.525 3.363 -25.926 1.00 98.19 140 THR A C 1
ATOM 1044 O O . THR A 1 140 ? 11.524 2.631 -26.917 1.00 98.19 140 THR A O 1
ATOM 1047 N N . VAL A 1 141 ? 10.489 3.459 -25.091 1.00 98.12 141 VAL A N 1
ATOM 1048 C CA . VAL A 1 141 ? 9.220 2.738 -25.251 1.00 98.12 141 VAL A CA 1
ATOM 1049 C C . VAL A 1 141 ? 8.086 3.768 -25.339 1.00 98.12 141 VAL A C 1
ATOM 1051 O O . VAL A 1 141 ? 7.607 4.239 -24.307 1.00 98.12 141 VAL A O 1
ATOM 1054 N N . PRO A 1 142 ? 7.672 4.187 -26.551 1.00 98.00 142 PRO A N 1
ATOM 1055 C CA . PRO A 1 142 ? 6.510 5.055 -26.722 1.00 98.00 142 PRO A CA 1
ATOM 1056 C C . PRO A 1 142 ? 5.202 4.280 -26.499 1.00 98.00 142 PRO A C 1
ATOM 1058 O O . PRO A 1 142 ? 5.156 3.062 -26.649 1.00 98.00 142 PRO A O 1
ATOM 1061 N N . ASN A 1 143 ? 4.115 4.999 -26.206 1.00 97.62 143 ASN 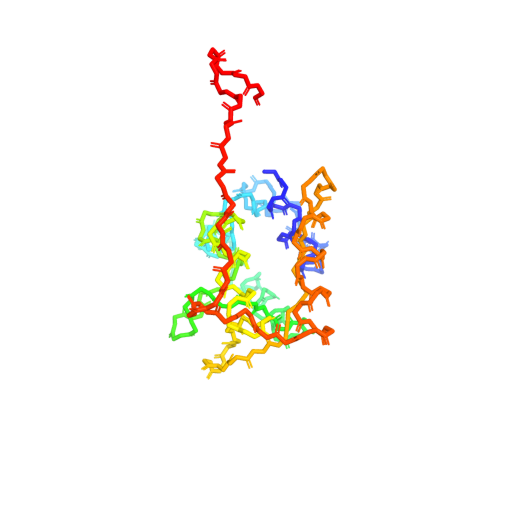A N 1
ATOM 1062 C CA . ASN A 1 143 ? 2.778 4.428 -26.036 1.00 97.62 143 ASN A CA 1
ATOM 1063 C C . ASN A 1 143 ? 1.763 5.097 -26.975 1.00 97.62 143 ASN A C 1
ATOM 1065 O O . ASN A 1 143 ? 1.723 6.324 -27.075 1.00 97.62 143 ASN A O 1
ATOM 1069 N N . VAL A 1 144 ? 0.906 4.295 -27.613 1.00 97.62 144 VAL A N 1
ATOM 1070 C CA . VAL A 1 144 ? -0.296 4.757 -28.325 1.00 97.62 144 VAL A CA 1
ATOM 1071 C C . VAL A 1 144 ? -1.502 4.150 -27.616 1.00 97.62 144 VAL A C 1
ATOM 1073 O O . VAL A 1 144 ? -1.848 2.995 -27.843 1.00 97.62 144 VAL A O 1
ATOM 1076 N N . GLY A 1 145 ? -2.107 4.923 -26.715 1.00 96.44 145 GLY A N 1
ATOM 1077 C CA . GLY A 1 145 ? -3.187 4.454 -25.848 1.00 96.44 145 GLY A CA 1
ATOM 1078 C C . GLY A 1 145 ? -4.573 4.575 -26.482 1.00 96.44 145 GLY A C 1
ATOM 1079 O O . GLY A 1 145 ? -4.926 5.612 -27.049 1.00 96.44 145 GLY A O 1
ATOM 1080 N N . LEU A 1 146 ? -5.387 3.532 -26.330 1.00 96.50 146 LEU A N 1
ATOM 1081 C CA . LEU A 1 146 ? -6.820 3.587 -26.598 1.00 96.50 146 LEU A CA 1
ATOM 1082 C C . LEU A 1 146 ? -7.520 4.299 -25.427 1.00 96.50 146 LEU A C 1
ATOM 1084 O O . LEU A 1 146 ? -7.536 3.779 -24.324 1.00 96.50 146 LEU A O 1
ATOM 1088 N N . MET A 1 147 ? -8.071 5.497 -25.656 1.00 96.62 147 MET A N 1
ATOM 1089 C CA . MET A 1 147 ? -8.679 6.318 -24.583 1.00 96.62 147 MET A CA 1
ATOM 1090 C C . MET A 1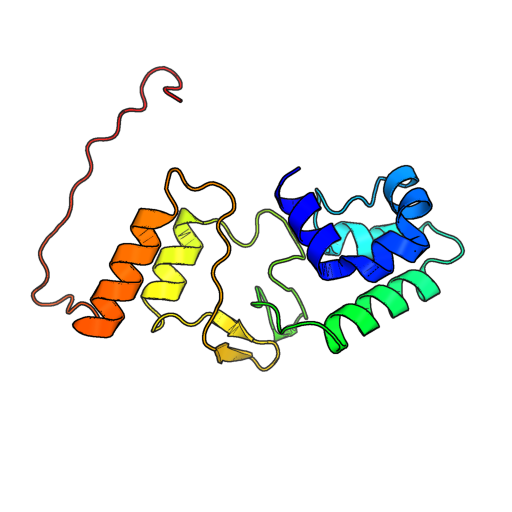 147 ? -9.953 7.083 -24.991 1.00 96.62 147 MET A C 1
ATOM 1092 O O . MET A 1 147 ? -10.563 7.782 -24.180 1.00 96.62 147 MET A O 1
ATOM 1096 N N . ALA A 1 148 ? -10.350 7.024 -26.266 1.00 94.44 148 ALA A N 1
ATOM 1097 C CA . ALA A 1 148 ? -11.462 7.825 -26.772 1.00 94.44 148 ALA A CA 1
ATOM 1098 C C . ALA A 1 148 ? -12.809 7.381 -26.174 1.00 94.44 148 ALA A C 1
ATOM 1100 O O . ALA A 1 148 ? -13.057 6.195 -26.012 1.00 94.44 148 ALA A O 1
ATOM 1101 N N . GLN A 1 149 ? -13.703 8.342 -25.915 1.00 91.94 149 GLN A N 1
ATOM 1102 C CA . GLN A 1 149 ? -15.083 8.101 -25.459 1.00 91.94 149 GLN A CA 1
ATOM 1103 C C . GLN A 1 149 ? -15.230 7.337 -24.126 1.00 91.94 149 GLN A C 1
ATOM 1105 O O . GLN A 1 149 ? -16.232 6.655 -23.944 1.00 91.94 149 GLN A O 1
ATOM 1110 N N . LYS A 1 150 ? -14.294 7.504 -23.176 1.00 90.56 150 LYS A N 1
ATOM 1111 C CA . LYS A 1 150 ? -14.250 6.699 -21.935 1.00 90.56 150 LYS A CA 1
ATOM 1112 C C . LYS A 1 150 ? -14.143 5.205 -22.273 1.00 90.56 150 LYS A C 1
ATOM 1114 O O . LYS A 1 150 ? -15.004 4.413 -21.903 1.00 90.56 150 LYS A O 1
ATOM 1119 N N . ALA A 1 151 ? -13.155 4.887 -23.113 1.00 90.81 151 ALA A N 1
ATOM 1120 C CA . ALA A 1 151 ? -12.800 3.508 -23.395 1.00 90.81 151 ALA A CA 1
ATOM 1121 C C . ALA A 1 151 ? -12.269 2.887 -22.104 1.00 90.81 151 ALA A C 1
ATOM 1123 O O . ALA A 1 151 ? -11.281 3.390 -21.568 1.00 90.81 151 ALA A O 1
ATOM 1124 N N . GLU A 1 152 ? -12.955 1.824 -21.673 1.00 85.62 152 GLU A N 1
ATOM 1125 C CA . GLU A 1 152 ? -12.713 1.131 -20.398 1.00 85.62 152 GLU A CA 1
ATOM 1126 C C . GLU A 1 152 ? -12.888 2.048 -19.164 1.00 85.62 152 GLU A C 1
ATOM 1128 O O . GLU A 1 152 ? -12.667 1.556 -18.037 1.00 85.62 152 GLU A O 1
#

Foldseek 3Di:
DVLLVVVCVLLVVLCVVCVVVCVVLVVSLPQFPQVNLVSLVVPPCSVVSVVSVVVSCVVTDWFFALDLVVPHGCRHGVPSADPVPNLVVCLQVVCFGATNVRDTDHDDPDDPDDPCPVVSVVSNVCCVVPNDDDPVDDDDDDDDDDQPPNDD

Secondary structure (DSSP, 8-state):
-HHHHHHHHHTHHHHHHHHHHHHHTT-SSTTHHHHHHHHGGGSTTHHHHHHHHHHHHHHSPPPPEEEGGGTEETTS-TTSS-HHHHHHHHHHTTTEEE-TTS-EEE-----S-HHHHHHHHHHHHHHHHH-S--TTT----------TTS--

Sequence (152 aa):
IIFGHVVRTYFADVFAKYGDELISAGLNGENGLGSILEGLNKLDNGEEIKAAFESALAGGPDLAMVNSHKGITNLHVPSDV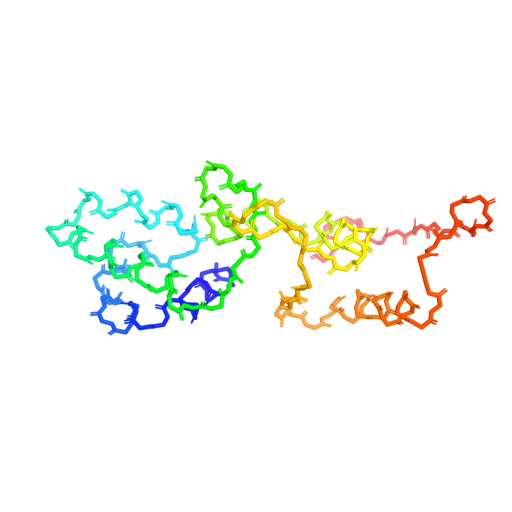IIDASMPAMIRTSGHMWNKNDEEQDTLAVIPDSSYAGVYQAVIEDCKENGAFDPTTMGTVPNVGLMAQKAE

InterPro domains:
  IPR004436 Isocitrate dehydrogenase NADP-dependent, monomeric [PF03971] (1-152)
  IPR004436 Isocitrate dehydrogenase NADP-dependent, monomeric [PTHR36999] (1-152)

Radius of gyration: 18.74 Å; chains: 1; bounding box: 45×22×52 Å

pLDDT: mean 97.85, std 1.61, range [85.62, 98.81]

Organism: NCBI:txid38290